Protein AF-A0A938DH27-F1 (afdb_monomer)

Secondary structure (DSSP, 8-state):
--PPP---SSHHHHHHHHHHHHTSS---------TTPPPPP--TTS---HHHHHHHHHHHT-GGGSTTS---HHHHSBGGGTTB-TT-SS-B-GGG-B-SS-----TTGGG-S--

pLDDT: mean 82.33, std 19.62, range [40.25, 98.5]

Nearest PDB structures (foldseek):
  4aam-assembly1_A  TM=9.433E-01  e=3.898E-05  Geobacter sulfurreducens PCA
  4aal-assembly1_B  TM=8.247E-01  e=3.898E-05  Geobacter sulfurreducens PCA
  4aal-assembly1_A  TM=8.257E-01  e=7.416E-05  Geobacter sulfurreducens PCA
  3hq6-assembly1_B  TM=8.257E-01  e=2.327E-04  Geobacter sulfurreducens
  3hq7-assembly1_A-2  TM=8.264E-01  e=6.797E-04  Geobacter sulfurreducens

Sequence (115 aa):
MARIPNVQKSVGSTLLALQLAALLGVCGWATAEPLGLPKVPVPADNPQSPEKVALGDKLFHDARFSIDGTVSCATCHNDKKAFTDSPLRVSEGHHKLTGTRNAPTVVNAAYCGSQ

Radius of gyration: 27.16 Å; Cα contacts (8 Å, |Δi|>4): 96; chains: 1; bounding box: 29×28×103 Å

Mean predicted aligned error: 12.84 Å

Foldseek 3Di:
DDDDDDDDPPDPPVVVVVVVVVVVPPPPPPPPDPVPDPDQDADPVGDDDPVVVVVVVCQQPFLVPDPVSPDHQCQALPVVVQGGNPPDQFDQDPPRDTDDGGGDHPVVVSVDPDD

Solvent-accessible surface area (backbone atoms only — not comparable to full-atom values): 7535 Å² total; per-residue (Å²): 142,84,84,82,85,85,89,77,86,71,72,71,65,61,58,54,56,58,56,57,58,63,73,71,70,74,85,70,84,71,75,76,72,55,90,91,54,76,82,81,78,69,54,89,94,56,71,89,48,74,67,58,51,56,47,48,55,53,54,37,63,34,21,76,80,30,99,80,48,80,44,30,56,39,68,41,33,21,71,98,47,67,17,15,36,72,88,51,73,44,43,64,52,77,95,65,42,66,58,94,53,59,54,65,52,62,74,73,46,78,75,54,94,72,133

Structure (mmCIF, N/CA/C/O backbone):
data_AF-A0A938DH27-F1
#
_entry.id   AF-A0A938DH27-F1
#
loop_
_atom_site.group_PDB
_atom_site.id
_atom_site.type_symbol
_atom_site.label_atom_id
_atom_site.label_alt_id
_atom_site.label_comp_id
_atom_site.label_asym_id
_atom_site.label_entity_id
_atom_site.label_seq_id
_atom_site.pdbx_PDB_ins_code
_atom_site.Cartn_x
_atom_site.Cartn_y
_atom_site.Cartn_z
_atom_site.occupancy
_atom_site.B_iso_or_equiv
_atom_site.auth_seq_id
_atom_site.auth_comp_id
_atom_site.auth_asym_id
_atom_site.auth_atom_id
_atom_site.pdbx_PDB_model_num
ATOM 1 N N . MET A 1 1 ? -1.674 5.213 -86.677 1.00 41.66 1 MET A N 1
ATOM 2 C CA . MET A 1 1 ? -2.016 5.917 -85.420 1.00 41.66 1 MET A CA 1
ATOM 3 C C . MET A 1 1 ? -2.354 4.877 -84.357 1.00 41.66 1 MET A C 1
ATOM 5 O O . MET A 1 1 ? -3.486 4.420 -84.310 1.00 41.66 1 MET A O 1
ATOM 9 N N . ALA A 1 2 ? -1.374 4.441 -83.561 1.00 40.25 2 ALA A N 1
ATOM 10 C CA . ALA A 1 2 ? -1.585 3.497 -82.460 1.00 40.25 2 ALA A CA 1
ATOM 11 C C . ALA A 1 2 ? -1.540 4.267 -81.132 1.00 40.25 2 ALA A C 1
ATOM 13 O O . ALA A 1 2 ? -0.576 4.984 -80.870 1.00 40.25 2 ALA A O 1
ATOM 14 N N . ARG A 1 3 ? -2.611 4.179 -80.333 1.00 46.97 3 ARG A N 1
ATOM 15 C CA . ARG A 1 3 ? -2.709 4.808 -79.008 1.00 46.97 3 ARG A CA 1
ATOM 16 C C . ARG A 1 3 ? -2.031 3.917 -77.966 1.00 46.97 3 ARG A C 1
ATOM 18 O O . ARG A 1 3 ? -2.342 2.735 -77.875 1.00 46.97 3 ARG A O 1
ATOM 25 N N . ILE A 1 4 ? -1.142 4.508 -77.174 1.00 52.72 4 ILE A N 1
ATOM 26 C CA . ILE A 1 4 ? -0.484 3.890 -76.017 1.00 52.72 4 ILE A CA 1
ATOM 27 C C . ILE A 1 4 ? -1.474 3.880 -74.833 1.00 52.72 4 ILE A C 1
ATOM 29 O O . ILE A 1 4 ? -2.031 4.939 -74.529 1.00 52.72 4 ILE A O 1
ATOM 33 N N . PRO A 1 5 ? -1.723 2.744 -74.151 1.00 50.06 5 PRO A N 1
ATOM 34 C CA . PRO A 1 5 ? -2.528 2.722 -72.935 1.00 50.06 5 PRO A CA 1
ATOM 35 C C . PRO A 1 5 ? -1.733 3.170 -71.697 1.00 50.06 5 PRO A C 1
ATOM 37 O O . PRO A 1 5 ? -0.564 2.844 -71.504 1.00 50.06 5 PRO A O 1
ATOM 40 N N . ASN A 1 6 ? -2.425 3.942 -70.864 1.00 53.47 6 ASN A N 1
ATOM 41 C CA . ASN A 1 6 ? -1.944 4.662 -69.692 1.00 53.47 6 ASN A CA 1
ATOM 42 C C . ASN A 1 6 ? -1.772 3.734 -68.465 1.00 53.47 6 ASN A C 1
ATOM 44 O O . ASN A 1 6 ? -2.755 3.215 -67.931 1.00 53.47 6 ASN A O 1
ATOM 48 N N . VAL A 1 7 ? -0.529 3.552 -68.004 1.00 56.56 7 VAL A N 1
ATOM 49 C CA . VAL A 1 7 ? -0.147 2.803 -66.790 1.00 56.56 7 VAL A CA 1
ATOM 50 C C . VAL A 1 7 ? -0.037 3.779 -65.611 1.00 56.56 7 VAL A C 1
ATOM 52 O O . VAL A 1 7 ? 1.047 4.255 -65.295 1.00 56.56 7 VAL A O 1
ATOM 55 N N . GLN A 1 8 ? -1.153 4.113 -64.952 1.00 55.44 8 GLN A N 1
ATOM 56 C CA . GLN A 1 8 ? -1.126 5.025 -63.788 1.00 55.44 8 GLN A CA 1
ATOM 57 C C . GLN A 1 8 ? -1.953 4.600 -62.561 1.00 55.44 8 GLN A C 1
ATOM 59 O O . GLN A 1 8 ? -2.046 5.362 -61.606 1.00 55.44 8 GLN A O 1
ATOM 64 N N . LYS A 1 9 ? -2.537 3.395 -62.505 1.00 50.72 9 LYS A N 1
ATOM 65 C CA . LYS A 1 9 ? -3.549 3.089 -61.466 1.00 50.72 9 LYS A CA 1
ATOM 66 C C . LYS A 1 9 ? -3.097 2.262 -60.250 1.00 50.72 9 LYS A C 1
ATOM 68 O O . LYS A 1 9 ? -3.918 2.036 -59.372 1.00 50.72 9 LYS A O 1
ATOM 73 N N . SER A 1 10 ? -1.832 1.843 -60.138 1.00 53.41 10 SER A N 1
ATOM 74 C CA . SER A 1 10 ? -1.423 0.886 -59.081 1.00 53.41 10 SER A CA 1
ATOM 75 C C . SER A 1 10 ? -0.561 1.450 -57.940 1.00 53.41 10 SER A C 1
ATOM 77 O O . SER A 1 10 ? -0.374 0.757 -56.945 1.00 53.41 10 SER A O 1
ATOM 79 N N . VAL A 1 11 ? -0.019 2.668 -58.044 1.00 54.53 11 VAL A N 1
ATOM 80 C CA . VAL A 1 11 ? 1.018 3.145 -57.097 1.00 54.53 11 VAL A CA 1
ATOM 81 C C . VAL A 1 11 ? 0.425 3.767 -55.819 1.00 54.53 11 VAL A C 1
ATOM 83 O O . VAL A 1 11 ? 1.065 3.768 -54.774 1.00 54.53 11 VAL A O 1
ATOM 86 N N . GLY A 1 12 ? -0.820 4.255 -55.860 1.00 46.59 12 GLY A N 1
ATOM 87 C CA . GLY A 1 12 ? -1.430 4.972 -54.728 1.00 46.59 12 GLY A CA 1
ATOM 88 C C . GLY A 1 12 ? -1.929 4.089 -53.578 1.00 46.59 12 GLY A C 1
ATOM 89 O O . GLY A 1 12 ? -2.008 4.549 -52.444 1.00 46.59 12 GLY A O 1
ATOM 90 N N . SER A 1 13 ? -2.259 2.821 -53.842 1.00 53.34 13 SER A N 1
ATOM 91 C CA . SER A 1 13 ? -2.938 1.963 -52.855 1.00 53.34 13 SER A CA 1
ATOM 92 C C . SER A 1 13 ? -1.966 1.265 -51.891 1.00 53.34 13 SER A C 1
ATOM 94 O O . SER A 1 13 ? -2.293 1.044 -50.728 1.00 53.34 13 SER A O 1
ATOM 96 N N . THR A 1 14 ? -0.730 1.005 -52.326 1.00 53.28 14 THR A N 1
ATOM 97 C CA . THR A 1 14 ? 0.331 0.403 -51.500 1.00 53.28 14 THR A CA 1
ATOM 98 C C . THR A 1 14 ? 0.993 1.393 -50.537 1.00 53.28 14 THR A C 1
ATOM 100 O O . THR A 1 14 ? 1.383 0.997 -49.441 1.00 53.28 14 THR A O 1
ATOM 103 N N . LEU A 1 15 ? 1.066 2.684 -50.881 1.00 53.53 15 LEU A N 1
ATOM 104 C CA . LEU A 1 15 ? 1.601 3.726 -49.989 1.00 53.53 15 LEU A CA 1
ATOM 105 C C . LEU A 1 15 ? 0.681 4.009 -48.791 1.00 53.53 15 LEU A C 1
ATOM 107 O O . LEU A 1 15 ? 1.167 4.259 -47.690 1.00 53.53 15 LEU A O 1
ATOM 111 N N . LEU A 1 16 ? -0.640 3.914 -48.978 1.00 52.50 16 LEU A N 1
ATOM 112 C CA . LEU A 1 16 ? -1.617 4.160 -47.914 1.00 52.50 16 LEU A CA 1
ATOM 113 C C . LEU A 1 16 ? -1.667 3.010 -46.888 1.00 52.50 16 LEU A C 1
ATOM 115 O O . LEU A 1 16 ? -1.822 3.251 -45.693 1.00 52.50 16 LEU A O 1
ATOM 119 N N . ALA A 1 17 ? -1.463 1.766 -47.336 1.00 54.81 17 ALA A N 1
ATOM 120 C CA . ALA A 1 17 ? -1.398 0.596 -46.458 1.00 54.81 17 ALA A CA 1
ATOM 121 C C . ALA A 1 17 ? -0.148 0.597 -45.555 1.00 54.81 17 ALA A C 1
ATOM 123 O O . ALA A 1 17 ? -0.222 0.181 -44.399 1.00 54.81 17 ALA A O 1
ATOM 124 N N . LEU A 1 18 ? 0.984 1.122 -46.045 1.00 51.84 18 LEU A N 1
ATOM 125 C CA . LEU A 1 18 ? 2.214 1.242 -45.253 1.00 51.84 18 LEU A CA 1
ATOM 126 C C . LEU A 1 18 ? 2.106 2.316 -44.155 1.00 51.84 18 LEU A C 1
ATOM 128 O O . LEU A 1 18 ? 2.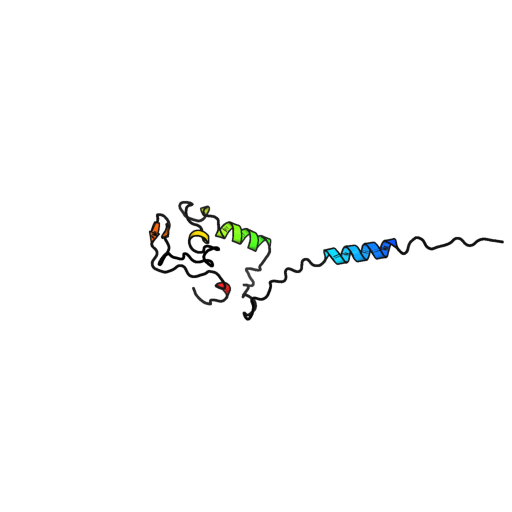667 2.147 -43.075 1.00 51.84 18 LEU A O 1
ATOM 132 N N . GLN A 1 19 ? 1.356 3.398 -44.399 1.00 56.50 19 GLN A N 1
ATOM 133 C CA . GLN A 1 19 ? 1.142 4.452 -43.398 1.00 56.50 19 GLN A CA 1
ATOM 134 C C . GLN A 1 19 ? 0.176 4.033 -42.281 1.00 56.50 19 GLN A C 1
ATOM 136 O O . GLN A 1 19 ? 0.347 4.457 -41.140 1.00 56.50 19 GLN A O 1
ATOM 141 N N . LEU A 1 20 ? -0.793 3.158 -42.570 1.00 52.59 20 LEU A N 1
ATOM 142 C CA . LEU A 1 20 ? -1.737 2.672 -41.559 1.00 52.59 20 LEU A CA 1
ATOM 143 C C . LEU A 1 20 ? -1.094 1.674 -40.576 1.00 52.59 20 LEU A C 1
ATOM 145 O O . LEU A 1 20 ? -1.434 1.671 -39.396 1.00 52.59 20 LEU A O 1
ATOM 149 N N . ALA A 1 21 ? -0.118 0.879 -41.030 1.00 54.72 21 ALA A N 1
ATOM 150 C CA . ALA A 1 21 ? 0.646 -0.026 -40.166 1.00 54.72 21 ALA A CA 1
ATOM 151 C C . ALA A 1 21 ? 1.570 0.720 -39.180 1.00 54.72 21 ALA A C 1
ATOM 153 O O . ALA A 1 21 ? 1.784 0.255 -38.062 1.00 54.72 21 ALA A O 1
ATOM 154 N N . ALA A 1 22 ? 2.072 1.902 -39.556 1.00 54.16 22 ALA A N 1
ATOM 155 C CA . ALA A 1 22 ? 2.940 2.7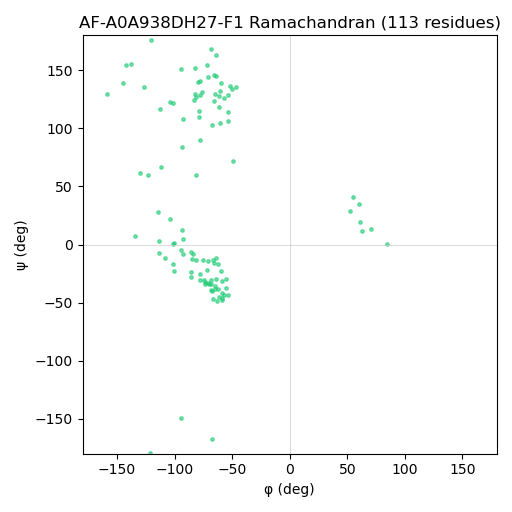16 -38.701 1.00 54.16 22 ALA A CA 1
ATOM 156 C C . ALA A 1 22 ? 2.201 3.374 -37.516 1.00 54.16 22 ALA A C 1
ATOM 158 O O . ALA A 1 22 ? 2.826 3.691 -36.506 1.00 54.16 22 ALA A O 1
ATOM 159 N N . LEU A 1 23 ? 0.875 3.541 -37.599 1.00 53.00 23 LEU A N 1
ATOM 160 C CA . LEU A 1 23 ? 0.059 4.147 -36.535 1.00 53.00 23 LEU A CA 1
ATOM 161 C C . LEU A 1 23 ? -0.372 3.154 -35.442 1.00 53.00 23 LEU A C 1
ATOM 163 O O . LEU A 1 23 ? -0.815 3.575 -34.378 1.00 53.00 23 LEU A O 1
ATOM 167 N N . LEU A 1 24 ? -0.214 1.847 -35.672 1.00 57.03 24 LEU A N 1
ATOM 168 C CA . LEU A 1 24 ? -0.539 0.793 -34.700 1.00 57.03 24 LEU A CA 1
ATOM 169 C C . LEU A 1 24 ? 0.676 0.348 -33.862 1.00 57.03 24 LEU A C 1
ATOM 171 O O . LEU A 1 24 ? 0.537 -0.467 -32.956 1.00 57.03 24 LEU A O 1
ATOM 175 N N . GLY A 1 25 ? 1.872 0.867 -34.161 1.00 55.56 25 GLY A N 1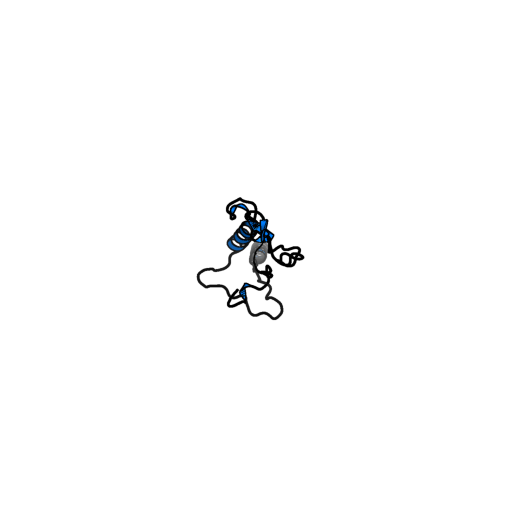
ATOM 176 C CA . GLY A 1 25 ? 3.144 0.368 -33.629 1.00 55.56 25 GLY A CA 1
ATOM 177 C C . GLY A 1 25 ? 3.663 1.027 -32.349 1.00 55.56 25 GLY A C 1
ATOM 178 O O . GLY A 1 25 ? 4.769 0.701 -31.928 1.00 55.56 25 GLY A O 1
ATOM 179 N N . VAL A 1 26 ? 2.927 1.946 -31.718 1.00 55.66 26 VAL A N 1
ATOM 180 C CA . VAL A 1 26 ? 3.434 2.686 -30.546 1.00 55.66 26 VAL A CA 1
ATOM 181 C C . VAL A 1 26 ? 2.522 2.508 -29.333 1.00 55.66 26 VAL A C 1
ATOM 183 O O . VAL A 1 26 ? 2.036 3.467 -28.746 1.00 55.66 26 VAL A O 1
ATOM 186 N N . CYS A 1 27 ? 2.340 1.266 -28.885 1.00 53.25 27 CYS A N 1
ATOM 187 C CA . CYS A 1 27 ? 2.017 1.002 -27.477 1.00 53.25 27 CYS A CA 1
ATOM 188 C C . CYS A 1 27 ? 3.312 1.034 -26.650 1.00 53.25 27 CYS A C 1
ATOM 190 O O . CYS A 1 27 ? 3.722 0.056 -26.029 1.00 53.25 27 CYS A O 1
ATOM 192 N N . GLY A 1 28 ? 3.995 2.177 -26.681 1.00 53.81 28 GLY A N 1
ATOM 193 C CA . GLY A 1 28 ? 5.083 2.479 -25.767 1.00 53.81 28 GLY A CA 1
ATOM 194 C C . GLY A 1 28 ? 4.501 2.882 -24.417 1.00 53.81 28 GLY A C 1
ATOM 195 O O . GLY A 1 28 ? 4.223 4.051 -24.188 1.00 53.81 28 GLY A O 1
ATOM 196 N N . TRP A 1 29 ? 4.300 1.909 -23.534 1.00 58.75 29 TRP A N 1
ATOM 197 C CA . TRP A 1 29 ? 4.305 2.024 -22.078 1.00 58.75 29 TRP A CA 1
ATOM 198 C C . TRP A 1 29 ? 5.549 2.771 -21.570 1.00 58.75 29 TRP A C 1
ATOM 200 O O . TRP A 1 29 ? 6.475 2.202 -20.999 1.00 58.75 29 TRP A O 1
ATOM 210 N N . ALA A 1 30 ? 5.580 4.081 -21.801 1.00 54.22 30 ALA A N 1
ATOM 211 C CA . ALA A 1 30 ? 6.469 4.979 -21.098 1.00 54.22 30 ALA A CA 1
ATOM 212 C C . ALA A 1 30 ? 6.008 5.009 -19.637 1.00 54.22 30 ALA A C 1
ATOM 214 O O . ALA A 1 30 ? 5.000 5.632 -19.302 1.00 54.22 30 ALA A O 1
ATOM 215 N N . THR A 1 31 ? 6.729 4.309 -18.763 1.00 63.06 31 THR A N 1
ATOM 216 C CA . THR A 1 31 ? 6.676 4.587 -17.329 1.00 63.06 31 THR A CA 1
ATOM 217 C C . THR A 1 31 ? 7.156 6.020 -17.174 1.00 63.06 31 THR A C 1
ATOM 219 O O . THR A 1 31 ? 8.341 6.283 -17.371 1.00 63.06 31 THR A O 1
ATOM 222 N N . ALA A 1 32 ? 6.243 6.963 -16.937 1.00 63.44 32 ALA A N 1
ATOM 223 C CA . ALA A 1 32 ? 6.630 8.332 -16.636 1.00 63.44 32 ALA A CA 1
ATOM 224 C C . ALA A 1 32 ? 7.624 8.278 -15.469 1.00 63.44 32 ALA A C 1
ATOM 226 O O . ALA A 1 32 ? 7.271 7.816 -14.383 1.00 63.44 32 ALA A O 1
ATOM 227 N N . GLU A 1 33 ? 8.879 8.655 -15.727 1.00 63.25 33 GLU A N 1
ATOM 228 C CA . GLU A 1 33 ? 9.908 8.703 -14.692 1.00 63.25 33 GLU A CA 1
ATOM 229 C C . GLU A 1 33 ? 9.400 9.640 -13.585 1.00 63.25 33 GLU A C 1
ATOM 231 O O . GLU A 1 33 ? 8.993 10.771 -13.890 1.00 63.25 33 GLU A O 1
ATOM 236 N N . PRO A 1 34 ? 9.352 9.195 -12.317 1.00 64.12 34 PRO A N 1
ATOM 237 C CA . PRO A 1 34 ? 8.900 10.059 -11.242 1.00 64.12 34 PRO A CA 1
ATOM 238 C C . PRO A 1 34 ? 9.842 11.261 -11.166 1.00 64.12 34 PRO A C 1
ATOM 240 O O . PRO A 1 34 ? 11.062 11.101 -11.189 1.00 64.12 34 PRO A O 1
ATOM 243 N N . LEU A 1 35 ? 9.283 12.471 -11.097 1.00 73.38 35 LEU A N 1
ATOM 244 C CA . LEU A 1 35 ? 10.054 13.714 -11.139 1.00 73.38 35 LEU A CA 1
ATOM 245 C C . LEU A 1 35 ? 11.166 13.706 -10.072 1.00 73.38 35 LEU A C 1
ATOM 247 O O . LEU A 1 35 ? 10.898 13.851 -8.882 1.00 73.38 35 LEU A O 1
ATOM 251 N N . GLY A 1 36 ? 12.416 13.536 -10.511 1.00 84.38 36 GLY A N 1
ATOM 252 C CA . GLY A 1 36 ? 13.614 13.593 -9.668 1.00 84.38 36 GLY A CA 1
ATOM 253 C C . GLY A 1 36 ? 14.004 12.306 -8.928 1.00 84.38 36 GLY A C 1
ATOM 254 O O . GLY A 1 36 ? 15.017 12.327 -8.231 1.00 84.38 36 GLY A O 1
ATOM 255 N N . LEU A 1 37 ? 13.267 11.197 -9.072 1.00 85.00 37 LEU A N 1
ATOM 256 C CA . LEU A 1 37 ? 13.671 9.895 -8.518 1.00 85.00 37 LEU A CA 1
ATOM 257 C C . LEU A 1 37 ? 14.417 9.062 -9.570 1.00 85.00 37 LEU A C 1
ATOM 259 O O . LEU A 1 37 ? 14.15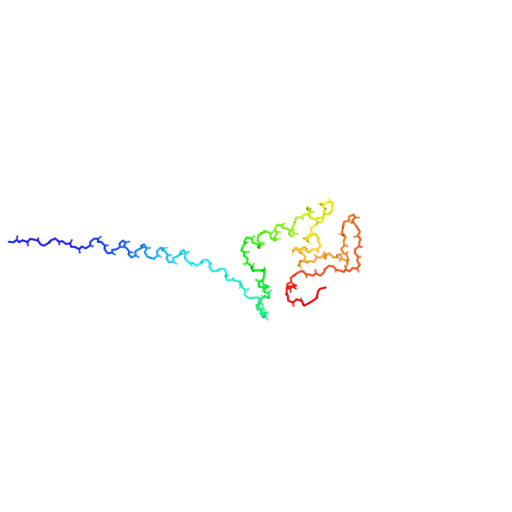7 9.213 -10.763 1.00 85.00 37 LEU A O 1
ATOM 263 N N . PRO A 1 38 ? 15.343 8.173 -9.162 1.00 89.00 38 PRO A N 1
ATOM 264 C CA . PRO A 1 38 ? 15.923 7.215 -10.092 1.00 89.00 38 PRO A CA 1
ATOM 265 C C . PRO A 1 38 ? 14.843 6.256 -10.604 1.00 89.00 38 PRO A C 1
ATOM 267 O O . PRO A 1 38 ? 13.791 6.085 -9.977 1.00 89.00 38 PRO A O 1
ATOM 270 N N . LYS A 1 39 ? 15.138 5.556 -11.701 1.00 89.38 39 LYS A N 1
ATOM 271 C CA . LYS A 1 39 ? 14.285 4.474 -12.196 1.00 89.38 39 LYS A CA 1
ATOM 272 C C . LYS A 1 39 ? 13.956 3.497 -11.063 1.00 89.38 39 LYS A C 1
ATOM 274 O O . LYS A 1 39 ? 14.848 3.089 -10.316 1.00 89.38 39 LYS A O 1
ATOM 279 N N . VAL A 1 40 ? 12.681 3.121 -10.948 1.00 88.94 40 VAL A N 1
ATOM 280 C CA . VAL A 1 40 ? 12.210 2.176 -9.924 1.00 88.94 40 VAL A CA 1
ATOM 281 C C . VAL A 1 40 ? 13.034 0.880 -9.999 1.00 88.94 40 VAL A C 1
ATOM 283 O O . VAL A 1 40 ? 13.146 0.305 -11.089 1.00 88.94 40 VAL A O 1
ATOM 286 N N . PRO A 1 41 ? 13.601 0.393 -8.879 1.00 90.50 41 PRO A N 1
ATOM 287 C CA . PRO A 1 41 ? 14.261 -0.905 -8.843 1.00 90.50 41 PRO A CA 1
ATOM 288 C C . PRO A 1 41 ? 13.264 -2.021 -9.182 1.00 90.50 41 PRO A C 1
ATOM 290 O O . PRO A 1 41 ? 12.281 -2.223 -8.472 1.00 90.50 41 PRO A O 1
ATOM 293 N N . VAL A 1 42 ? 13.513 -2.755 -10.270 1.00 92.69 42 VAL A N 1
ATOM 294 C CA . VAL A 1 42 ? 12.713 -3.924 -10.665 1.00 92.69 42 VAL A CA 1
ATOM 295 C C . VAL A 1 42 ? 13.581 -5.175 -10.520 1.00 92.69 42 VA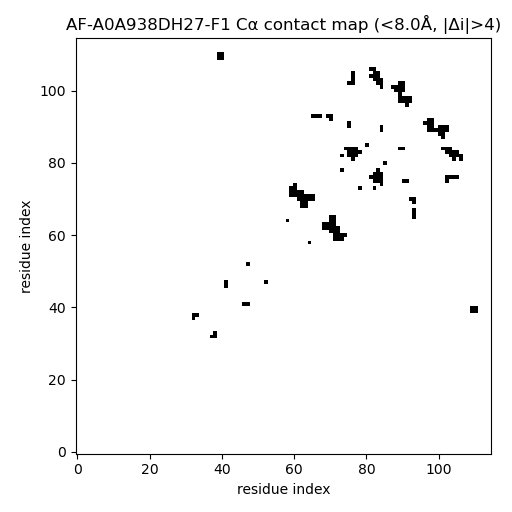L A C 1
ATOM 297 O O . VAL A 1 42 ? 14.586 -5.282 -11.228 1.00 92.69 42 VAL A O 1
ATOM 300 N N . PRO A 1 43 ? 13.231 -6.118 -9.626 1.00 92.06 43 PRO A N 1
ATOM 301 C CA . PRO A 1 43 ? 13.951 -7.381 -9.493 1.00 92.06 43 PRO A CA 1
ATOM 302 C C . PRO A 1 43 ? 13.930 -8.189 -10.797 1.00 92.06 43 PRO A C 1
ATOM 304 O O . PRO A 1 43 ? 12.904 -8.261 -11.476 1.00 92.06 43 PRO A O 1
ATOM 307 N N . ALA A 1 44 ? 15.058 -8.811 -11.147 1.00 95.19 44 ALA A N 1
ATOM 308 C CA . ALA A 1 44 ? 15.210 -9.551 -12.404 1.00 95.19 44 ALA A CA 1
ATOM 309 C C . ALA A 1 44 ? 14.288 -10.781 -12.499 1.00 95.19 44 ALA A C 1
ATOM 311 O O . ALA A 1 44 ? 13.856 -11.154 -13.587 1.00 95.19 44 ALA A O 1
ATOM 312 N N . ASP A 1 45 ? 13.961 -11.385 -11.360 1.00 96.62 45 ASP A N 1
ATOM 313 C CA . ASP A 1 45 ? 13.037 -12.510 -11.212 1.00 96.62 45 ASP A CA 1
ATOM 314 C C . ASP A 1 45 ? 11.560 -12.075 -11.132 1.00 96.62 45 ASP A C 1
ATOM 316 O O . ASP A 1 45 ? 10.659 -12.909 -11.218 1.00 96.62 45 ASP A O 1
ATOM 320 N N . ASN A 1 46 ? 11.289 -10.769 -11.031 1.00 95.38 46 ASN A N 1
ATOM 321 C CA . ASN A 1 46 ? 9.942 -10.206 -10.970 1.00 95.38 46 ASN A CA 1
ATOM 322 C C . ASN A 1 46 ? 9.741 -9.049 -11.976 1.00 95.38 46 ASN A C 1
ATOM 324 O O . ASN A 1 46 ? 9.418 -7.922 -11.578 1.00 95.38 46 ASN A O 1
ATOM 328 N N . PRO A 1 47 ? 9.876 -9.307 -13.293 1.00 95.62 47 PRO A N 1
ATOM 329 C CA . PRO A 1 47 ? 9.686 -8.280 -14.311 1.00 95.62 47 PRO A CA 1
ATOM 330 C C . PRO A 1 47 ? 8.243 -7.767 -14.314 1.00 95.62 47 PRO A C 1
ATOM 332 O O . PRO A 1 47 ? 7.297 -8.527 -14.080 1.00 95.62 47 PRO A O 1
ATOM 335 N N . GLN A 1 48 ? 8.067 -6.477 -14.585 1.00 94.94 48 GLN A N 1
ATOM 336 C CA . GLN A 1 48 ? 6.745 -5.855 -14.650 1.00 94.94 48 GLN A CA 1
ATOM 337 C C . GLN A 1 48 ? 6.052 -6.175 -15.981 1.00 94.94 48 GLN A C 1
ATOM 339 O O . GLN A 1 48 ? 6.684 -6.167 -17.036 1.00 94.94 48 GLN A O 1
ATOM 344 N N . SER A 1 49 ? 4.744 -6.423 -15.930 1.00 96.38 49 SER A N 1
ATOM 345 C CA . SER A 1 49 ? 3.872 -6.523 -17.104 1.00 96.38 49 SER A CA 1
ATOM 346 C C . SER A 1 49 ? 2.512 -5.891 -16.786 1.00 96.38 49 SER A C 1
ATOM 348 O O . SER A 1 49 ? 2.133 -5.856 -15.609 1.00 96.38 49 SER A O 1
ATOM 350 N N . PRO A 1 50 ? 1.756 -5.407 -17.787 1.00 95.88 50 PRO A N 1
ATOM 351 C CA . PRO A 1 50 ? 0.426 -4.835 -17.564 1.00 95.88 50 PRO A CA 1
ATOM 352 C C . PRO A 1 50 ? -0.524 -5.789 -16.828 1.00 95.88 50 PRO A C 1
ATOM 354 O O . PRO A 1 50 ? -1.275 -5.374 -15.949 1.00 95.88 50 PRO A O 1
ATOM 357 N N . GLU A 1 51 ? -0.449 -7.084 -17.132 1.00 97.88 51 GLU A N 1
ATOM 358 C CA . GLU A 1 51 ? -1.277 -8.124 -16.519 1.00 97.88 51 GLU A CA 1
ATOM 359 C C . GLU A 1 51 ? -0.925 -8.307 -15.041 1.00 97.88 51 GLU A C 1
ATOM 361 O O . GLU A 1 51 ? -1.819 -8.451 -14.209 1.00 97.88 51 GLU A O 1
ATOM 366 N N . LYS A 1 52 ? 0.369 -8.256 -14.696 1.00 97.62 52 LYS A N 1
ATOM 367 C CA . LYS A 1 52 ? 0.834 -8.332 -13.304 1.00 97.62 52 LYS A CA 1
ATOM 368 C C . LYS A 1 52 ? 0.440 -7.101 -12.503 1.00 97.62 52 LYS A C 1
ATOM 370 O O . LYS A 1 52 ? 0.034 -7.250 -11.356 1.00 97.62 52 LYS A O 1
ATOM 375 N N . VAL A 1 53 ? 0.513 -5.913 -13.103 1.00 97.31 53 VAL A N 1
ATOM 376 C CA . VAL A 1 53 ? 0.057 -4.666 -12.471 1.00 97.31 53 VAL A CA 1
ATOM 377 C C . VAL A 1 53 ? -1.450 -4.726 -12.212 1.00 97.31 53 VAL A C 1
ATOM 379 O O . VAL A 1 53 ? -1.884 -4.502 -11.086 1.00 97.31 53 VAL A O 1
ATOM 382 N N . ALA A 1 54 ? -2.245 -5.116 -13.212 1.00 98.19 54 ALA A N 1
ATOM 383 C CA . ALA A 1 54 ? -3.695 -5.242 -13.070 1.00 98.19 54 ALA A CA 1
ATOM 384 C C . ALA A 1 54 ? -4.104 -6.337 -12.070 1.00 98.19 54 ALA A C 1
ATOM 386 O O . ALA A 1 54 ? -5.092 -6.189 -11.353 1.00 98.19 54 ALA A O 1
ATOM 387 N N . LEU A 1 55 ? -3.364 -7.449 -12.010 1.00 98.38 55 LEU A N 1
ATOM 388 C CA . LEU A 1 55 ? -3.569 -8.471 -10.987 1.00 98.38 55 LEU A CA 1
ATOM 389 C C . LEU A 1 55 ? -3.216 -7.931 -9.596 1.00 98.38 55 LEU A C 1
ATOM 391 O O . LEU A 1 55 ? -4.003 -8.102 -8.674 1.00 98.38 55 LEU A O 1
ATOM 395 N N . GLY A 1 56 ? -2.070 -7.265 -9.451 1.00 97.81 56 GLY A N 1
ATOM 396 C CA . GLY A 1 56 ? -1.631 -6.671 -8.189 1.00 97.81 56 GLY A CA 1
ATOM 397 C C . GLY A 1 56 ? -2.641 -5.672 -7.631 1.00 97.81 56 GLY A C 1
ATOM 398 O O . GLY A 1 56 ? -2.965 -5.747 -6.452 1.00 97.81 56 GLY A O 1
ATOM 399 N N . ASP A 1 57 ? -3.205 -4.814 -8.483 1.00 98.06 57 ASP A N 1
ATOM 400 C CA . ASP A 1 57 ? -4.264 -3.873 -8.102 1.00 98.06 57 ASP A CA 1
ATOM 401 C C . ASP A 1 57 ? -5.507 -4.588 -7.553 1.00 98.06 57 ASP A C 1
ATOM 403 O O . ASP A 1 57 ? -6.005 -4.247 -6.480 1.00 98.06 57 ASP A O 1
ATOM 407 N N . LYS A 1 58 ? -5.961 -5.655 -8.226 1.00 98.38 58 LYS A N 1
ATOM 408 C CA . LYS A 1 58 ? -7.074 -6.476 -7.724 1.00 98.38 58 LYS A CA 1
ATOM 409 C C . LYS A 1 58 ? -6.758 -7.062 -6.353 1.00 98.38 58 LYS A C 1
ATOM 411 O O . LYS A 1 58 ? -7.590 -6.971 -5.461 1.00 98.38 58 LYS A O 1
ATOM 416 N N . LEU A 1 59 ? -5.570 -7.644 -6.187 1.00 98.44 59 LEU A N 1
ATOM 417 C CA . LEU A 1 59 ? -5.149 -8.268 -4.930 1.00 98.44 59 LEU A CA 1
ATOM 418 C C . LEU A 1 59 ? -5.010 -7.247 -3.793 1.00 98.44 59 LEU A C 1
ATOM 420 O O . LEU A 1 59 ? -5.406 -7.534 -2.668 1.00 98.44 59 LEU A O 1
ATOM 424 N N . PHE A 1 60 ? -4.511 -6.044 -4.082 1.00 98.50 60 PHE A N 1
ATOM 425 C CA . PHE A 1 60 ? -4.355 -4.966 -3.102 1.00 98.50 60 PHE A CA 1
ATOM 426 C C . PHE A 1 60 ? -5.691 -4.564 -2.454 1.00 98.50 60 PHE A C 1
ATOM 428 O O . PHE A 1 60 ? -5.738 -4.201 -1.275 1.00 98.50 60 PHE A O 1
ATOM 435 N N . HIS A 1 61 ? -6.782 -4.680 -3.212 1.00 98.25 61 HIS A N 1
ATOM 436 C CA . HIS A 1 61 ? -8.140 -4.351 -2.783 1.00 98.25 61 HIS A CA 1
ATOM 437 C C . HIS A 1 61 ? -8.977 -5.580 -2.383 1.00 98.25 61 HIS A C 1
ATOM 439 O O . HIS A 1 61 ? -10.146 -5.435 -2.023 1.00 98.25 61 HIS A O 1
ATOM 445 N N . ASP A 1 62 ? -8.417 -6.791 -2.436 1.00 98.31 62 ASP A N 1
ATOM 446 C CA . ASP A 1 62 ? -9.157 -8.027 -2.186 1.00 98.31 62 ASP A CA 1
ATOM 447 C C . ASP A 1 62 ? -9.074 -8.447 -0.716 1.00 98.31 62 ASP A C 1
ATOM 449 O O . ASP A 1 62 ? -8.051 -8.934 -0.234 1.00 98.31 62 ASP A O 1
ATOM 453 N N . ALA A 1 63 ? -10.185 -8.303 0.005 1.00 97.94 63 ALA A N 1
ATOM 454 C CA . ALA A 1 63 ? -10.251 -8.673 1.414 1.00 97.94 63 ALA A CA 1
ATOM 455 C C . ALA A 1 63 ? -10.217 -10.192 1.655 1.00 97.94 63 ALA A C 1
ATOM 457 O O . ALA A 1 63 ? -9.944 -10.619 2.771 1.00 97.94 63 ALA A O 1
ATOM 458 N N . ARG A 1 64 ? -10.427 -11.034 0.628 1.00 97.56 64 ARG A N 1
ATOM 459 C CA . ARG A 1 64 ? -10.396 -12.506 0.766 1.00 97.56 64 ARG A CA 1
ATOM 460 C C . ARG A 1 64 ? -9.026 -13.052 1.175 1.00 97.56 64 ARG A C 1
ATOM 462 O O . ARG A 1 64 ? -8.921 -14.228 1.508 1.00 97.56 64 ARG A O 1
ATOM 469 N N . PHE A 1 65 ? -7.989 -12.215 1.136 1.00 94.88 65 PHE A N 1
ATOM 470 C CA . PHE A 1 65 ? -6.658 -12.545 1.632 1.00 94.88 65 PHE A CA 1
ATOM 471 C C . PHE A 1 65 ? -6.510 -12.376 3.152 1.00 94.88 65 PHE A C 1
ATOM 473 O O . PHE A 1 65 ? -5.536 -12.888 3.704 1.00 94.88 65 PHE A O 1
ATOM 480 N N . SER A 1 66 ? -7.447 -11.720 3.853 1.00 96.56 66 SER A N 1
ATOM 481 C CA . SER A 1 66 ? -7.504 -11.805 5.317 1.00 96.56 66 SER A CA 1
ATOM 482 C C . SER A 1 66 ? -8.232 -13.068 5.766 1.00 96.56 66 SER A C 1
ATOM 484 O O . SER A 1 66 ? -9.123 -13.577 5.089 1.00 96.56 66 SER A O 1
ATOM 486 N N . ILE A 1 67 ? -7.869 -13.557 6.953 1.00 94.69 67 ILE A N 1
ATOM 487 C CA . ILE A 1 67 ? -8.418 -14.786 7.546 1.00 94.69 67 ILE A CA 1
ATOM 488 C C . ILE A 1 67 ? -9.953 -14.783 7.660 1.00 94.69 67 ILE A C 1
ATOM 490 O O . ILE A 1 67 ? -10.581 -15.835 7.590 1.00 94.69 67 ILE A O 1
ATOM 494 N N . ASP A 1 68 ? -10.552 -13.606 7.824 1.00 94.88 68 ASP A N 1
ATOM 495 C CA . ASP A 1 68 ? -11.988 -13.387 8.007 1.00 94.88 68 ASP A CA 1
ATOM 496 C C . ASP A 1 68 ? -12.659 -12.646 6.842 1.00 94.88 68 ASP A C 1
ATOM 498 O O . ASP A 1 68 ? -13.846 -12.335 6.922 1.00 94.88 68 ASP A O 1
ATOM 502 N N . GLY A 1 69 ? -11.922 -12.325 5.776 1.00 96.50 69 GLY A N 1
ATOM 503 C CA . GLY A 1 69 ? -12.464 -11.597 4.632 1.00 96.50 69 GLY A CA 1
ATOM 504 C C . GLY A 1 69 ? -12.797 -10.118 4.882 1.00 96.50 69 GLY A C 1
ATOM 505 O O . GLY A 1 69 ? -13.519 -9.536 4.073 1.00 96.50 69 GLY A O 1
ATOM 506 N N . THR A 1 70 ? -12.346 -9.506 5.986 1.00 96.38 70 THR A N 1
ATOM 507 C CA . THR A 1 70 ? -12.716 -8.124 6.361 1.00 96.38 70 THR A CA 1
ATOM 508 C C . THR A 1 70 ? -11.652 -7.064 6.060 1.00 96.38 70 THR A C 1
ATOM 510 O O . THR A 1 70 ? -11.975 -5.874 6.030 1.00 96.38 70 THR A O 1
ATOM 513 N N . VAL A 1 71 ? -10.395 -7.459 5.823 1.00 97.31 71 VAL A N 1
ATOM 514 C CA . VAL A 1 71 ? -9.259 -6.537 5.658 1.00 97.31 71 VAL A CA 1
ATOM 515 C C . VAL A 1 71 ? -8.512 -6.823 4.357 1.00 97.31 71 VAL A C 1
ATOM 517 O O . VAL A 1 71 ? -8.207 -7.964 4.037 1.00 97.31 71 VAL A O 1
ATOM 520 N N . SER A 1 72 ? -8.171 -5.769 3.621 1.00 98.06 72 SER A N 1
ATOM 521 C CA . SER A 1 72 ? -7.276 -5.801 2.456 1.00 98.06 72 SER A CA 1
ATOM 522 C C . SER A 1 72 ? -6.072 -4.889 2.700 1.00 98.06 72 SER A C 1
ATOM 524 O O . SER A 1 72 ? -6.028 -4.164 3.699 1.00 98.06 72 SER A O 1
ATOM 526 N N . CYS A 1 73 ? -5.110 -4.853 1.778 1.00 98.12 73 CYS A N 1
ATOM 527 C CA . CYS A 1 73 ? -4.022 -3.875 1.842 1.00 98.12 73 CYS A CA 1
ATOM 528 C C . CYS A 1 73 ? -4.580 -2.438 1.833 1.00 98.12 73 CYS A C 1
ATOM 530 O O . CYS A 1 73 ? -4.165 -1.599 2.636 1.00 98.12 73 CYS A O 1
ATOM 532 N N . ALA A 1 74 ? -5.588 -2.186 0.991 1.00 98.06 74 ALA A N 1
ATOM 533 C CA . ALA A 1 74 ? -6.259 -0.894 0.848 1.00 98.06 74 ALA A CA 1
ATOM 534 C C . ALA A 1 74 ? -7.055 -0.446 2.088 1.00 98.06 74 ALA A C 1
ATOM 536 O O . ALA A 1 74 ? -7.392 0.735 2.203 1.00 98.06 74 ALA A O 1
ATOM 537 N N . THR A 1 75 ? -7.348 -1.352 3.030 1.00 97.56 75 THR A N 1
ATOM 538 C CA . THR A 1 75 ? -8.012 -0.998 4.295 1.00 97.56 75 THR A CA 1
ATOM 539 C C . THR A 1 75 ? -7.156 -0.022 5.105 1.00 97.56 75 THR A C 1
ATOM 541 O O . THR A 1 75 ? -7.681 0.985 5.572 1.00 97.56 75 THR A O 1
ATOM 544 N N . CYS A 1 76 ? -5.849 -0.286 5.214 1.00 97.94 76 CYS A N 1
ATOM 545 C CA . CYS A 1 76 ? -4.904 0.561 5.955 1.00 97.94 76 CYS A CA 1
ATOM 546 C C . CYS A 1 76 ? -4.081 1.479 5.036 1.00 97.94 76 CYS A C 1
ATOM 548 O O . CYS A 1 76 ? -3.583 2.507 5.482 1.00 97.94 76 CYS A O 1
ATOM 550 N N . HIS A 1 77 ? -3.932 1.135 3.754 1.00 98.00 77 HIS A N 1
ATOM 551 C CA . HIS A 1 77 ? -3.201 1.930 2.766 1.00 98.00 77 HIS A CA 1
ATOM 552 C C . HIS A 1 77 ? -4.155 2.512 1.725 1.00 98.00 77 HIS A C 1
ATOM 554 O O . HIS A 1 77 ? -4.137 2.148 0.551 1.00 98.00 77 HIS A O 1
ATOM 560 N N . ASN A 1 78 ? -5.016 3.420 2.173 1.00 97.81 78 ASN A N 1
ATOM 561 C CA . ASN A 1 78 ? -6.134 3.928 1.387 1.00 97.81 78 ASN A CA 1
ATOM 562 C C . ASN A 1 78 ? -5.708 5.039 0.410 1.00 97.81 78 ASN A C 1
ATOM 564 O O . ASN A 1 78 ? -5.133 6.049 0.822 1.00 97.81 78 ASN A O 1
ATOM 568 N N . ASP A 1 79 ? -6.043 4.894 -0.869 1.00 96.94 79 ASP A N 1
ATOM 569 C CA . ASP A 1 79 ? -5.715 5.827 -1.956 1.00 96.94 79 ASP A CA 1
ATOM 570 C C . ASP A 1 79 ? -6.151 7.280 -1.676 1.00 96.94 79 ASP A C 1
ATOM 572 O O . ASP A 1 79 ? -5.359 8.214 -1.824 1.00 96.94 79 ASP A O 1
ATOM 576 N N . LYS A 1 80 ? -7.364 7.483 -1.150 1.00 97.62 80 LYS A N 1
ATOM 577 C CA . LYS A 1 80 ? -7.914 8.808 -0.793 1.00 97.62 80 LYS A CA 1
ATOM 578 C C . LYS A 1 80 ? -7.181 9.473 0.369 1.00 97.62 80 LYS A C 1
ATOM 580 O O . LYS A 1 80 ? -7.374 10.660 0.620 1.00 97.62 80 LYS A O 1
ATOM 585 N N . LYS A 1 81 ? -6.350 8.717 1.085 1.00 97.88 81 LYS A N 1
ATOM 586 C CA . LYS A 1 81 ? -5.537 9.164 2.221 1.00 97.88 81 LYS A CA 1
ATOM 587 C C . LYS A 1 81 ? -4.042 9.094 1.899 1.00 97.88 81 LYS A C 1
ATOM 589 O O . LYS A 1 81 ? -3.230 8.878 2.798 1.00 97.88 81 LYS A O 1
ATOM 594 N N . ALA A 1 82 ? -3.676 9.231 0.621 1.00 97.38 82 ALA A N 1
ATOM 595 C CA . ALA A 1 82 ? -2.301 9.088 0.142 1.00 97.38 82 ALA A CA 1
ATOM 596 C C . ALA A 1 82 ? -1.667 7.741 0.543 1.00 97.38 82 ALA A C 1
ATOM 598 O O . ALA A 1 82 ? -0.502 7.670 0.934 1.00 97.38 82 ALA A O 1
ATOM 599 N N . PHE A 1 83 ? -2.457 6.669 0.459 1.00 98.19 83 PHE A N 1
ATOM 600 C CA . PHE A 1 83 ? -2.089 5.303 0.827 1.00 98.19 83 PHE A CA 1
ATOM 601 C C . PHE A 1 83 ? -1.690 5.119 2.299 1.00 98.19 83 PHE A C 1
ATOM 603 O O . PHE A 1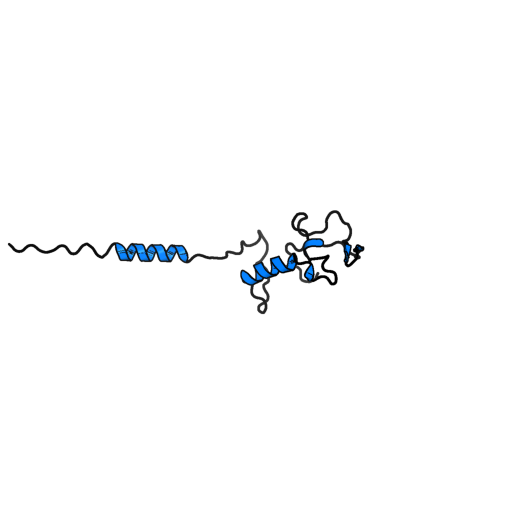 83 ? -0.839 4.292 2.620 1.00 98.19 83 PHE A O 1
ATOM 610 N N . THR A 1 84 ? -2.330 5.870 3.197 1.00 98.19 84 THR A N 1
ATOM 611 C CA . THR A 1 84 ? -2.198 5.749 4.661 1.00 98.19 84 THR A CA 1
ATOM 612 C C . THR A 1 84 ? -3.553 5.465 5.313 1.00 98.19 84 THR A C 1
ATOM 614 O O . THR A 1 84 ? -4.583 5.428 4.634 1.00 98.19 84 THR A O 1
ATOM 617 N N . ASP A 1 85 ? -3.568 5.340 6.643 1.00 97.88 85 ASP A N 1
ATOM 618 C CA . ASP A 1 85 ? -4.792 5.151 7.432 1.00 97.88 85 ASP A CA 1
ATOM 619 C C . ASP A 1 85 ? -5.248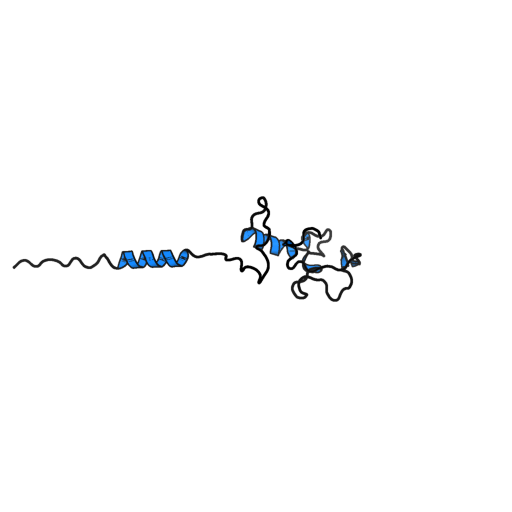 6.420 8.183 1.00 97.88 85 ASP A C 1
ATOM 621 O O . ASP A 1 85 ? -5.982 6.377 9.171 1.00 97.88 85 ASP A O 1
ATOM 625 N N . SER A 1 86 ? -4.816 7.598 7.731 1.00 96.50 86 SER A N 1
ATOM 626 C CA . SER A 1 86 ? -5.175 8.878 8.360 1.00 96.50 86 SER A CA 1
ATOM 627 C C . SER A 1 86 ? -6.701 9.037 8.555 1.00 96.50 86 SER A C 1
ATOM 629 O O . SER A 1 86 ? -7.468 8.708 7.654 1.00 96.50 86 SER A O 1
ATOM 631 N N . PRO A 1 87 ? -7.217 9.523 9.697 1.00 96.31 87 PRO A N 1
ATOM 632 C CA . PRO A 1 87 ? -6.500 10.144 10.807 1.00 96.31 87 PRO A CA 1
ATOM 633 C C . PRO A 1 87 ? -6.124 9.161 11.924 1.00 96.31 87 PRO A C 1
ATOM 635 O O . PRO A 1 87 ? -5.764 9.598 13.019 1.00 96.31 87 PRO A O 1
ATOM 638 N N . LEU A 1 88 ? -6.239 7.846 11.706 1.00 97.50 88 LEU A N 1
ATOM 639 C CA . LEU A 1 88 ? -5.920 6.883 12.750 1.00 97.50 88 LEU A CA 1
ATOM 640 C C . LEU A 1 88 ? -4.432 6.957 13.093 1.00 97.50 88 LEU A C 1
ATOM 642 O O . LEU A 1 88 ? -3.554 6.877 12.234 1.00 97.50 88 LEU A O 1
ATOM 646 N N . ARG A 1 89 ? -4.145 7.080 14.393 1.00 97.00 89 ARG A N 1
ATOM 647 C CA . ARG A 1 89 ? -2.770 7.020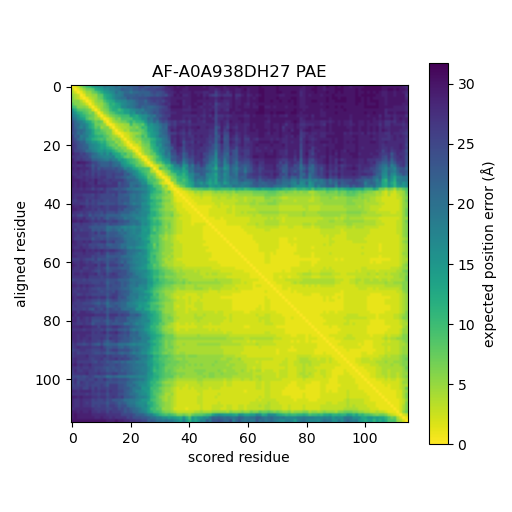 14.903 1.00 97.00 89 ARG A CA 1
ATOM 648 C C . ARG A 1 89 ? -2.152 5.651 14.613 1.00 97.00 89 ARG A C 1
ATOM 650 O O . ARG A 1 89 ? -0.969 5.571 14.294 1.00 97.00 89 ARG A O 1
ATOM 657 N N . VAL A 1 90 ? -2.952 4.595 14.733 1.00 97.56 90 VAL A N 1
ATOM 658 C CA . VAL A 1 90 ? -2.584 3.197 14.502 1.00 97.56 90 VAL A CA 1
ATOM 659 C C . VAL A 1 90 ? -3.782 2.478 13.891 1.00 97.56 90 VAL A C 1
ATOM 661 O O . VAL A 1 90 ? -4.907 2.714 14.327 1.00 97.56 90 VAL A O 1
ATOM 664 N N . SER A 1 91 ? -3.532 1.619 12.908 1.00 97.75 91 SER A N 1
ATOM 665 C CA . SER A 1 91 ? -4.576 0.885 12.194 1.00 97.75 91 SER A CA 1
ATOM 666 C C . SER A 1 91 ? -5.231 -0.213 13.028 1.00 97.75 91 SER A C 1
ATOM 668 O O . SER A 1 91 ? -4.623 -0.792 13.936 1.00 97.75 91 SER A O 1
ATOM 670 N N . GLU A 1 92 ? -6.468 -0.531 12.661 1.00 96.94 92 GLU A N 1
ATOM 671 C CA . GLU A 1 92 ? -7.220 -1.684 13.150 1.00 96.94 92 GLU A CA 1
ATOM 672 C C . GLU A 1 92 ? -7.192 -2.796 12.098 1.00 96.94 92 GLU A C 1
ATOM 674 O O . GLU A 1 92 ? -7.630 -2.599 10.966 1.00 96.94 92 GLU A O 1
ATOM 679 N N . GLY A 1 93 ? -6.681 -3.966 12.474 1.00 94.38 93 GLY A N 1
ATOM 680 C CA . GLY A 1 93 ? -6.649 -5.143 11.612 1.00 94.38 93 GLY A CA 1
ATOM 681 C C . GLY A 1 93 ? -7.841 -6.077 11.826 1.00 94.38 93 GLY A C 1
ATOM 682 O O . GLY A 1 93 ? -8.942 -5.667 12.207 1.00 94.38 93 GLY A O 1
ATOM 683 N N . HIS A 1 94 ? -7.587 -7.368 11.604 1.00 93.75 94 HIS A N 1
ATOM 684 C CA . HIS A 1 94 ? -8.518 -8.462 11.879 1.00 93.75 94 HIS A CA 1
ATOM 685 C C . HIS A 1 94 ? -9.147 -8.337 13.276 1.00 93.75 94 HIS A C 1
ATOM 687 O O . HIS A 1 94 ? -8.456 -8.026 14.249 1.00 93.75 94 HIS A O 1
ATOM 693 N N . HIS A 1 95 ? -10.464 -8.554 13.368 1.00 94.44 95 HIS A N 1
ATOM 694 C CA . HIS A 1 95 ? -11.237 -8.415 14.612 1.00 94.44 95 HIS A CA 1
ATOM 695 C C . HIS A 1 95 ? -11.050 -7.075 15.339 1.00 94.44 95 HIS A C 1
ATOM 697 O O . HIS A 1 95 ? -11.166 -7.009 16.562 1.00 94.44 95 HIS A O 1
ATOM 703 N N . LYS A 1 96 ? -10.759 -5.997 14.601 1.00 94.06 96 LYS A N 1
ATOM 704 C CA . LYS A 1 96 ? -10.547 -4.658 15.169 1.00 94.06 96 LYS A CA 1
ATOM 705 C C . LYS A 1 96 ? -9.381 -4.569 16.151 1.00 94.06 96 LYS A C 1
ATOM 707 O O . LYS A 1 96 ? -9.283 -3.620 16.925 1.00 94.06 96 LYS A O 1
ATOM 712 N N . LEU A 1 97 ? -8.460 -5.527 16.093 1.00 95.19 97 LEU A N 1
ATOM 713 C CA . LEU A 1 97 ? -7.249 -5.484 16.894 1.00 95.19 97 LEU A CA 1
ATOM 714 C C . LEU A 1 97 ? -6.384 -4.308 16.441 1.00 95.19 97 LEU A C 1
ATOM 716 O O . LEU A 1 97 ? -6.026 -4.190 15.268 1.00 95.19 97 LEU A O 1
ATOM 720 N N . THR A 1 98 ? -6.056 -3.428 17.382 1.00 96.62 98 THR A N 1
ATOM 721 C CA . THR A 1 98 ? -5.194 -2.276 17.127 1.00 96.62 98 THR A CA 1
ATOM 722 C C . THR A 1 98 ? -3.741 -2.730 17.037 1.00 96.62 98 THR A C 1
ATOM 724 O O . THR A 1 98 ? -3.252 -3.450 17.909 1.00 96.62 98 THR A O 1
ATOM 727 N N . GLY A 1 99 ? -3.040 -2.298 15.989 1.00 95.12 99 GLY A N 1
ATOM 728 C CA . GLY A 1 99 ? -1.607 -2.543 15.845 1.00 95.12 99 GLY A CA 1
ATOM 729 C C . GLY A 1 99 ? -0.757 -1.798 16.884 1.00 95.12 99 GLY A C 1
ATOM 730 O O . GLY A 1 99 ? -1.246 -1.207 17.847 1.00 95.12 99 GLY A O 1
ATOM 731 N N . THR A 1 100 ? 0.555 -1.762 16.656 1.00 96.88 100 THR A N 1
ATOM 732 C CA . THR A 1 100 ? 1.513 -1.047 17.524 1.00 96.88 100 THR A CA 1
ATOM 733 C C . THR A 1 100 ? 2.186 0.144 16.843 1.00 96.88 100 THR A C 1
ATOM 735 O O . THR A 1 100 ? 2.897 0.907 17.496 1.00 96.88 100 THR A O 1
ATOM 738 N N . ARG A 1 101 ? 1.972 0.322 15.535 1.00 95.62 101 ARG A N 1
ATOM 739 C CA . ARG A 1 101 ? 2.629 1.338 14.703 1.00 95.62 101 ARG A CA 1
ATOM 740 C C . ARG A 1 101 ? 1.634 1.992 13.754 1.00 95.62 101 ARG A C 1
ATOM 742 O O . ARG A 1 101 ? 0.618 1.401 13.405 1.00 95.62 101 ARG A O 1
ATOM 749 N N . ASN A 1 102 ? 1.942 3.214 13.341 1.00 97.38 102 ASN A N 1
ATOM 750 C CA . ASN A 1 102 ? 1.205 3.882 12.277 1.00 97.38 102 ASN A CA 1
ATOM 751 C C . ASN A 1 102 ? 1.407 3.145 10.939 1.00 97.38 102 ASN A C 1
ATOM 753 O O . ASN A 1 102 ? 2.493 2.615 10.707 1.00 97.38 102 ASN A O 1
ATOM 757 N N . ALA A 1 103 ? 0.383 3.118 10.080 1.00 97.38 103 ALA A N 1
ATOM 758 C CA . ALA A 1 103 ? 0.501 2.595 8.721 1.00 97.38 103 ALA A CA 1
ATOM 759 C C . ALA A 1 103 ? 1.170 3.650 7.815 1.00 97.38 103 ALA A C 1
ATOM 761 O O . ALA A 1 103 ? 0.546 4.681 7.540 1.00 97.38 103 ALA A O 1
ATOM 762 N N . PRO A 1 104 ? 2.421 3.430 7.359 1.00 96.62 104 PRO A N 1
ATOM 763 C CA . PRO A 1 104 ? 3.099 4.368 6.471 1.00 96.62 104 PRO A CA 1
ATOM 764 C C . PRO A 1 104 ? 2.431 4.397 5.092 1.00 96.62 104 PRO A C 1
ATOM 766 O O . PRO A 1 104 ? 1.615 3.542 4.759 1.00 96.62 104 PRO A O 1
ATOM 769 N N . THR A 1 105 ? 2.792 5.367 4.256 1.00 97.31 105 THR A N 1
ATOM 770 C CA . THR A 1 105 ? 2.368 5.341 2.851 1.00 97.31 105 THR A CA 1
ATOM 771 C C . THR A 1 105 ? 3.092 4.234 2.081 1.00 97.31 105 THR A C 1
ATOM 773 O O . THR A 1 105 ? 4.275 4.000 2.321 1.00 97.31 105 THR A O 1
ATOM 776 N N . VAL A 1 106 ? 2.413 3.581 1.129 1.00 96.62 106 VAL A N 1
ATOM 777 C CA . VAL A 1 106 ? 3.089 2.694 0.156 1.00 96.62 106 VAL A CA 1
ATOM 778 C C . VAL A 1 106 ? 3.624 3.440 -1.068 1.00 96.62 106 VAL A C 1
ATOM 780 O O . VAL A 1 106 ? 4.338 2.861 -1.889 1.00 96.62 106 VAL A O 1
ATOM 783 N N . VAL A 1 107 ? 3.321 4.734 -1.205 1.00 94.69 107 VAL A N 1
ATOM 784 C CA . VAL A 1 107 ? 3.869 5.558 -2.286 1.00 94.69 107 VAL A CA 1
ATOM 785 C C . VAL A 1 107 ? 5.390 5.600 -2.153 1.00 94.69 107 VAL A C 1
ATOM 787 O O . VAL A 1 107 ? 5.920 5.928 -1.096 1.00 94.69 107 VAL A O 1
ATOM 790 N N . ASN A 1 108 ? 6.094 5.273 -3.239 1.00 92.62 108 ASN A N 1
ATOM 791 C CA . ASN A 1 108 ? 7.560 5.224 -3.314 1.00 92.62 108 ASN A CA 1
ATOM 792 C C . ASN A 1 108 ? 8.240 4.188 -2.394 1.00 92.62 108 ASN A C 1
ATOM 794 O O . ASN A 1 108 ? 9.467 4.174 -2.308 1.00 92.62 108 ASN A O 1
ATOM 798 N N . ALA A 1 109 ? 7.493 3.264 -1.780 1.00 93.62 109 ALA A N 1
ATOM 799 C CA . ALA A 1 109 ? 8.064 2.232 -0.907 1.00 93.62 109 ALA A CA 1
ATOM 800 C C . ALA A 1 109 ? 9.079 1.314 -1.623 1.00 93.62 109 ALA A C 1
ATOM 802 O O . ALA A 1 109 ? 9.971 0.764 -0.984 1.00 93.62 109 ALA A O 1
ATOM 803 N N . ALA A 1 110 ? 9.001 1.199 -2.954 1.00 91.88 110 ALA A N 1
ATOM 804 C CA . ALA A 1 110 ? 9.957 0.446 -3.773 1.00 91.88 110 ALA A CA 1
ATOM 805 C C . ALA A 1 110 ? 11.404 0.982 -3.709 1.00 91.88 110 ALA A C 1
ATOM 807 O O . ALA A 1 110 ? 12.334 0.277 -4.092 1.00 91.88 110 ALA A O 1
ATOM 808 N N . TYR A 1 111 ? 11.605 2.214 -3.233 1.00 91.00 111 TYR A N 1
ATOM 809 C CA . TYR A 1 111 ? 12.930 2.808 -3.039 1.00 91.00 111 TYR A CA 1
ATOM 810 C C . TYR A 1 111 ? 13.489 2.592 -1.623 1.00 91.00 111 TYR A C 1
ATOM 812 O O . TYR A 1 111 ? 14.650 2.914 -1.367 1.00 91.00 111 TYR A O 1
ATOM 820 N N . CYS A 1 112 ? 12.691 2.065 -0.690 1.00 88.62 112 CYS A N 1
ATOM 821 C CA . CYS A 1 112 ? 13.117 1.822 0.684 1.00 88.62 112 CYS A CA 1
ATOM 822 C C . CYS A 1 112 ? 13.867 0.483 0.784 1.00 88.62 112 CYS A C 1
ATOM 824 O O . CYS A 1 112 ? 13.331 -0.563 0.432 1.00 88.62 112 CYS A O 1
ATOM 826 N 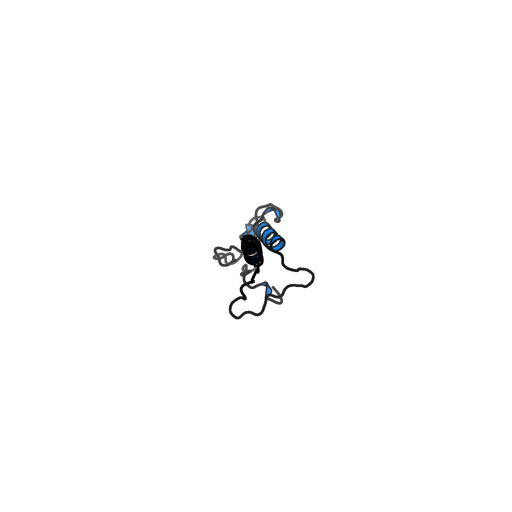N . GLY A 1 113 ? 15.099 0.499 1.305 1.00 78.88 113 GLY A N 1
ATOM 827 C CA . GLY A 1 113 ? 15.915 -0.715 1.488 1.00 78.88 113 GLY A CA 1
ATOM 828 C C . GLY A 1 113 ? 15.488 -1.612 2.660 1.00 78.88 113 GLY A C 1
ATOM 829 O O . GLY A 1 113 ? 15.932 -2.752 2.754 1.00 78.88 113 GLY A O 1
ATOM 830 N N . SER A 1 114 ? 14.628 -1.109 3.546 1.00 60.12 114 SER A N 1
ATOM 831 C CA . SER A 1 114 ? 14.015 -1.846 4.654 1.00 60.12 114 SER A CA 1
ATOM 832 C C . SER A 1 114 ? 12.748 -1.108 5.091 1.00 60.12 114 SER A C 1
ATOM 834 O O . SER A 1 114 ? 12.817 0.102 5.323 1.00 60.12 114 SER A O 1
ATOM 836 N N . GLN A 1 115 ? 11.625 -1.817 5.199 1.00 51.81 115 GLN A N 1
ATOM 837 C CA . GLN A 1 115 ? 10.416 -1.351 5.890 1.00 51.81 115 GLN A CA 1
ATOM 838 C C . GLN A 1 115 ? 10.326 -1.999 7.269 1.00 51.81 115 GLN A C 1
ATOM 840 O O . GLN A 1 115 ? 10.673 -3.199 7.364 1.00 51.81 115 GLN A O 1
#